Protein AF-A0A5M6CIP9-F1 (afdb_monomer)

pLDDT: mean 77.74, std 14.63, range [50.72, 97.38]

Radius of gyration: 34.13 Å; Cα contacts (8 Å, |Δi|>4): 39; chains: 1; bounding box: 60×41×96 Å

Secondary structure (DSSP, 8-state):
--HHHHHHHHHH-HHHHHHT-TTTT-GGG--TTHHHHHHHHHHHHHHHHH-TTTSS-------------------------------S-------------PPPPP-

Structure (mmCIF, N/CA/C/O backbone):
data_AF-A0A5M6CIP9-F1
#
_entry.id   AF-A0A5M6CIP9-F1
#
loop_
_atom_site.group_PDB
_atom_site.id
_atom_site.type_symbol
_atom_site.label_atom_id
_atom_site.label_alt_id
_atom_site.label_comp_id
_atom_site.label_asym_id
_atom_site.label_entity_id
_atom_site.label_seq_id
_atom_site.pdbx_PDB_ins_code
_atom_site.Cartn_x
_atom_site.Cartn_y
_atom_site.Cartn_z
_atom_site.occupancy
_atom_site.B_iso_or_equiv
_atom_site.auth_seq_id
_atom_site.auth_comp_id
_atom_site.auth_asym_id
_atom_site.auth_atom_id
_atom_site.pdbx_PDB_model_num
ATOM 1 N N . MET A 1 1 ? -5.343 -1.550 13.935 1.00 63.16 1 MET A N 1
ATOM 2 C CA . MET A 1 1 ? -4.174 -0.928 13.274 1.00 63.16 1 MET A CA 1
ATOM 3 C C . MET A 1 1 ? -4.511 0.526 13.021 1.00 63.16 1 MET A C 1
ATOM 5 O O . MET A 1 1 ? -5.492 0.776 12.344 1.00 63.16 1 MET A O 1
ATOM 9 N N . SER A 1 2 ? -3.728 1.491 13.507 1.00 84.75 2 SER A N 1
ATOM 10 C CA . SER A 1 2 ? -4.073 2.905 13.297 1.00 84.75 2 SER A CA 1
ATOM 11 C C . SER A 1 2 ? -4.296 3.234 11.809 1.00 84.75 2 SER A C 1
ATOM 13 O O . SER A 1 2 ? -3.632 2.679 10.926 1.00 84.75 2 SER A O 1
ATOM 15 N N . ARG A 1 3 ? -5.222 4.162 11.521 1.00 90.12 3 ARG A N 1
ATOM 16 C CA . ARG A 1 3 ? -5.533 4.632 10.154 1.00 90.12 3 ARG A CA 1
ATOM 17 C C . ARG A 1 3 ? -4.272 4.984 9.345 1.00 90.12 3 ARG A C 1
ATOM 19 O O . ARG A 1 3 ? -4.209 4.689 8.154 1.00 90.12 3 ARG A O 1
ATOM 26 N N . GLY A 1 4 ? -3.252 5.549 9.999 1.00 92.50 4 GLY A N 1
ATOM 27 C CA . GLY A 1 4 ? -1.967 5.891 9.381 1.00 92.50 4 GLY A CA 1
ATOM 28 C C . GLY A 1 4 ? -1.201 4.682 8.832 1.00 92.50 4 GLY A C 1
ATOM 29 O O . GLY A 1 4 ? -0.704 4.741 7.712 1.00 92.50 4 GLY A O 1
ATOM 30 N N . ILE A 1 5 ? -1.172 3.558 9.556 1.00 94.25 5 ILE A N 1
ATOM 31 C CA . ILE A 1 5 ? -0.515 2.320 9.093 1.00 94.25 5 ILE A CA 1
ATOM 32 C C . ILE A 1 5 ? -1.232 1.760 7.857 1.00 94.25 5 ILE A C 1
ATOM 34 O O . ILE A 1 5 ? -0.589 1.308 6.906 1.00 94.25 5 ILE A O 1
ATOM 38 N N . ILE A 1 6 ? -2.567 1.828 7.837 1.00 95.31 6 ILE A N 1
ATOM 39 C CA . ILE A 1 6 ? -3.372 1.383 6.692 1.00 95.31 6 ILE A CA 1
ATOM 40 C C . ILE A 1 6 ? -3.024 2.219 5.452 1.00 95.31 6 ILE A C 1
ATOM 42 O O . ILE A 1 6 ? -2.743 1.646 4.397 1.00 95.31 6 ILE A O 1
ATOM 46 N N . LEU A 1 7 ? -2.969 3.548 5.586 1.00 96.0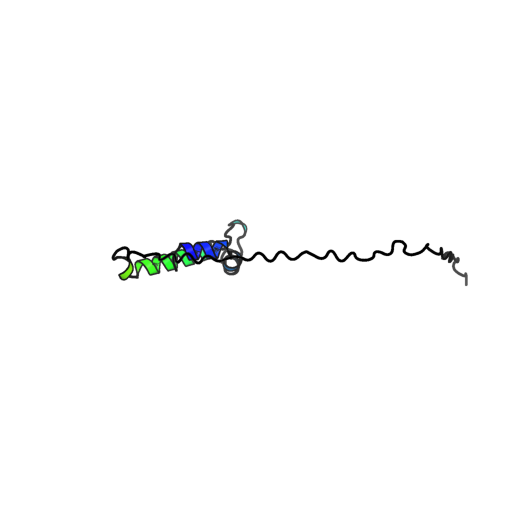0 7 LEU A N 1
ATOM 47 C CA . LEU A 1 7 ? -2.582 4.454 4.500 1.00 96.00 7 LEU A CA 1
ATOM 48 C C . LEU A 1 7 ? -1.145 4.208 4.030 1.00 96.00 7 LEU A C 1
ATOM 50 O O . LEU A 1 7 ? -0.922 4.060 2.830 1.00 96.00 7 LEU A O 1
ATOM 54 N N . LEU A 1 8 ? -0.189 4.092 4.955 1.00 96.56 8 LEU A N 1
ATOM 55 C CA . LEU A 1 8 ? 1.208 3.813 4.622 1.00 96.56 8 LEU A CA 1
ATOM 56 C C . LEU A 1 8 ? 1.335 2.527 3.798 1.00 96.56 8 LEU A C 1
ATOM 58 O O . LEU A 1 8 ? 1.958 2.540 2.742 1.00 96.56 8 LEU A O 1
ATOM 62 N N . SER A 1 9 ? 0.680 1.442 4.222 1.00 95.75 9 SER A N 1
ATOM 63 C CA . SER A 1 9 ? 0.712 0.164 3.496 1.00 95.75 9 SER A CA 1
ATOM 64 C C . SER A 1 9 ? 0.107 0.239 2.088 1.00 95.75 9 SER A C 1
ATOM 66 O O . SER A 1 9 ? 0.518 -0.502 1.197 1.00 95.75 9 SER A O 1
ATOM 68 N N . TYR A 1 10 ? -0.876 1.119 1.876 1.00 97.00 10 TYR A N 1
ATOM 69 C CA . TYR A 1 10 ? -1.472 1.347 0.561 1.00 97.00 10 TYR A CA 1
ATOM 70 C C . TYR A 1 10 ? -0.503 2.070 -0.376 1.00 97.00 10 TYR A C 1
ATOM 72 O O . TYR A 1 10 ? -0.374 1.673 -1.533 1.00 97.00 10 TYR A O 1
ATOM 80 N N . TYR A 1 11 ? 0.213 3.079 0.123 1.00 96.44 11 TYR A N 1
ATOM 81 C CA . TYR A 1 11 ? 1.182 3.820 -0.684 1.00 96.44 11 TYR A CA 1
ATOM 82 C C . TYR A 1 11 ? 2.470 3.035 -0.950 1.00 96.44 11 TYR A C 1
ATOM 84 O O . TYR A 1 11 ? 3.011 3.131 -2.048 1.00 96.44 11 TYR A O 1
ATOM 92 N N . THR A 1 12 ? 2.942 2.223 -0.000 1.00 97.38 12 THR A N 1
ATOM 93 C CA . THR A 1 1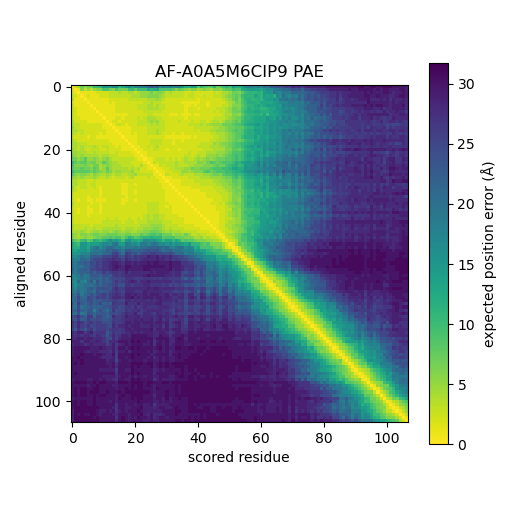2 ? 4.156 1.410 -0.191 1.00 97.38 12 THR A CA 1
ATOM 94 C C . THR A 1 12 ? 3.905 0.145 -1.009 1.00 97.38 12 THR A C 1
ATOM 96 O O . THR A 1 12 ? 4.814 -0.337 -1.679 1.00 97.38 12 THR A O 1
ATOM 99 N N . ASN A 1 13 ? 2.682 -0.398 -0.991 1.00 95.62 13 ASN A N 1
ATOM 100 C CA . ASN A 1 13 ? 2.335 -1.619 -1.718 1.00 95.62 13 ASN A CA 1
ATOM 101 C C . ASN A 1 13 ? 0.953 -1.535 -2.383 1.00 95.62 13 ASN A C 1
ATOM 103 O O . ASN A 1 13 ? 0.039 -2.308 -2.083 1.00 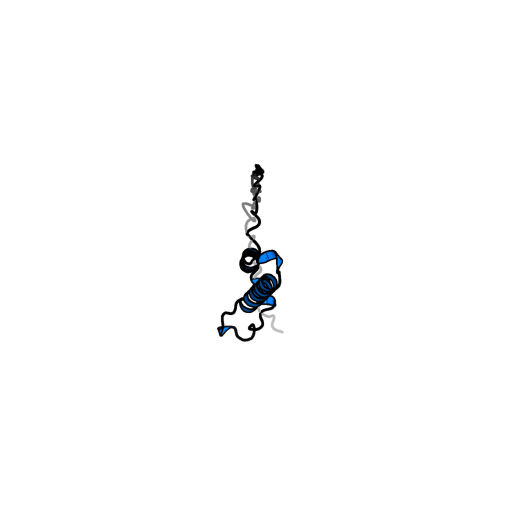95.62 13 ASN A O 1
ATOM 107 N N . LYS A 1 14 ? 0.805 -0.614 -3.339 1.00 94.69 14 LYS A N 1
ATOM 108 C CA . LYS A 1 14 ? -0.443 -0.419 -4.095 1.00 94.69 14 LYS A CA 1
ATOM 109 C C . LYS A 1 14 ? -0.886 -1.678 -4.854 1.00 94.69 14 LYS A C 1
ATOM 111 O O . LYS A 1 14 ? -2.074 -2.003 -4.879 1.00 94.69 14 LYS A O 1
ATOM 116 N N . GLN A 1 15 ? 0.063 -2.446 -5.399 1.00 94.81 15 GLN A N 1
ATOM 117 C CA . GLN A 1 15 ? -0.233 -3.674 -6.146 1.00 94.81 15 GLN A CA 1
ATOM 118 C C . GLN A 1 15 ? -1.010 -4.695 -5.309 1.00 94.81 15 GLN A C 1
ATOM 120 O O . GLN A 1 15 ? -1.922 -5.340 -5.823 1.00 94.81 15 GLN A O 1
ATOM 125 N N . ALA A 1 16 ? -0.702 -4.835 -4.015 1.00 95.06 16 ALA A N 1
ATOM 126 C CA . ALA A 1 16 ? -1.450 -5.735 -3.139 1.00 95.06 16 ALA A CA 1
ATOM 127 C C . ALA A 1 16 ? -2.938 -5.353 -3.043 1.00 95.06 16 ALA A C 1
ATOM 129 O O . ALA A 1 16 ? -3.796 -6.231 -2.966 1.00 95.06 16 ALA A O 1
ATOM 130 N N . TYR A 1 17 ? -3.263 -4.060 -3.098 1.00 96.44 17 TYR A N 1
ATOM 131 C CA . TYR A 1 17 ? -4.642 -3.570 -3.070 1.00 96.44 17 TYR A CA 1
ATOM 132 C C . TYR A 1 17 ? -5.342 -3.735 -4.423 1.00 96.44 17 TYR A C 1
ATOM 134 O O . TYR A 1 17 ? -6.522 -4.094 -4.473 1.00 96.44 17 TYR A O 1
ATOM 142 N N . GLU A 1 18 ? -4.622 -3.533 -5.524 1.00 95.25 18 GLU A N 1
ATOM 143 C CA . GLU A 1 18 ? -5.135 -3.748 -6.880 1.00 95.25 18 GLU A CA 1
ATOM 144 C C . GLU A 1 18 ? -5.411 -5.232 -7.160 1.00 95.25 18 GLU A C 1
ATOM 146 O O . GLU A 1 18 ? -6.448 -5.564 -7.741 1.00 95.25 18 GLU A O 1
ATOM 151 N N . ARG A 1 19 ? -4.568 -6.146 -6.652 1.00 94.38 19 ARG A N 1
ATOM 152 C CA . ARG A 1 19 ? -4.745 -7.608 -6.767 1.00 94.38 19 ARG A CA 1
ATOM 153 C C . ARG A 1 19 ? -6.080 -8.110 -6.222 1.00 94.38 19 ARG A C 1
ATOM 155 O O . ARG A 1 19 ? -6.593 -9.087 -6.754 1.00 94.38 19 ARG A O 1
ATOM 162 N N . TYR A 1 20 ? -6.679 -7.438 -5.245 1.00 93.81 20 TYR A N 1
ATOM 163 C CA . TYR A 1 20 ? -7.993 -7.803 -4.701 1.00 93.81 20 TYR A CA 1
ATOM 164 C C . TYR A 1 20 ? -9.086 -6.780 -5.040 1.00 93.81 20 TYR A C 1
ATOM 166 O O . TYR A 1 20 ? -10.174 -6.822 -4.470 1.00 93.81 20 TYR A O 1
ATOM 174 N N . CYS A 1 21 ? -8.836 -5.840 -5.955 1.00 95.25 21 CYS A N 1
ATOM 175 C CA . CYS A 1 21 ? -9.837 -4.855 -6.354 1.00 95.25 21 CYS A CA 1
ATOM 176 C C . CYS A 1 21 ? -11.062 -5.540 -6.990 1.00 95.25 21 CYS A C 1
ATOM 178 O O . CYS A 1 21 ? -10.922 -6.374 -7.881 1.00 95.25 21 CYS A O 1
ATOM 180 N N . VAL A 1 22 ? -12.272 -5.178 -6.548 1.00 93.75 22 VAL A N 1
ATOM 181 C CA . VAL A 1 22 ? -13.523 -5.724 -7.116 1.00 93.75 22 VAL A CA 1
ATOM 182 C C . VAL A 1 22 ? -13.921 -5.039 -8.426 1.00 93.75 22 VAL A C 1
ATOM 184 O O . VAL A 1 22 ? -14.638 -5.610 -9.236 1.00 93.75 22 VAL A O 1
ATOM 187 N N . ASN A 1 23 ? -13.407 -3.831 -8.668 1.00 94.38 23 ASN A N 1
ATOM 188 C CA . ASN A 1 23 ? -13.706 -3.025 -9.852 1.00 94.38 23 ASN A CA 1
ATOM 189 C C . ASN A 1 23 ? -12.707 -3.250 -10.999 1.00 94.38 23 ASN A C 1
ATOM 191 O O . ASN A 1 23 ? -12.626 -2.420 -11.898 1.00 94.38 23 ASN A O 1
ATOM 195 N N . LYS A 1 24 ? -11.944 -4.355 -10.992 1.00 89.94 24 LYS A N 1
ATOM 196 C CA . LYS A 1 24 ? -10.967 -4.671 -12.054 1.00 89.94 24 LYS A CA 1
ATOM 197 C C . LYS A 1 24 ? -11.586 -4.696 -13.451 1.00 89.94 24 LYS A C 1
ATOM 199 O O . LYS A 1 24 ? -10.954 -4.265 -14.402 1.00 89.94 24 LYS A O 1
ATOM 204 N N . ALA A 1 25 ? -12.832 -5.160 -13.556 1.00 91.38 25 ALA A N 1
ATOM 205 C CA . ALA A 1 25 ? -13.576 -5.215 -14.813 1.00 91.38 25 ALA A CA 1
ATOM 206 C C . ALA A 1 25 ? -14.066 -3.836 -15.305 1.00 91.38 25 ALA A C 1
ATOM 208 O O . ALA A 1 25 ? -14.683 -3.752 -16.361 1.00 91.38 25 ALA A O 1
ATOM 209 N N . ARG A 1 26 ? -13.840 -2.758 -14.537 1.00 91.94 26 ARG A N 1
ATOM 210 C CA . ARG A 1 26 ? -14.269 -1.386 -14.854 1.00 91.94 26 ARG A CA 1
ATOM 211 C C . ARG A 1 26 ? -13.087 -0.406 -14.776 1.00 91.94 26 ARG A C 1
ATOM 213 O O . ARG A 1 26 ? -13.052 0.431 -13.866 1.00 91.94 26 ARG A O 1
ATOM 220 N N . PRO A 1 27 ? -12.110 -0.499 -15.698 1.00 86.62 27 PRO A N 1
ATOM 221 C CA . PRO A 1 27 ? -10.912 0.345 -15.688 1.00 86.62 27 PRO A CA 1
ATOM 222 C C . PRO A 1 27 ? -11.223 1.848 -15.759 1.00 86.62 27 PRO A C 1
ATOM 224 O O . PRO A 1 27 ? -10.503 2.642 -15.158 1.00 86.62 27 PRO A O 1
ATOM 227 N N . GLN A 1 28 ? -12.342 2.238 -16.380 1.00 92.81 28 GLN A N 1
ATOM 228 C CA . GLN A 1 28 ? -12.801 3.629 -16.477 1.00 92.81 28 GLN A CA 1
ATOM 229 C C . GLN A 1 28 ? -13.079 4.296 -15.119 1.00 92.81 28 GLN A C 1
ATOM 231 O O . GLN A 1 28 ? -13.167 5.515 -15.039 1.00 92.81 28 GLN A O 1
ATOM 236 N N . MET A 1 29 ? -13.228 3.518 -14.038 1.00 92.12 29 MET A N 1
ATOM 237 C CA . MET A 1 29 ? -13.452 4.073 -12.699 1.00 92.12 29 MET A CA 1
ATOM 238 C C . MET A 1 29 ? -12.161 4.454 -11.968 1.00 92.12 29 MET A C 1
ATOM 240 O O . MET A 1 29 ? -12.248 4.974 -10.855 1.00 92.12 29 MET A O 1
ATOM 244 N N . HIS A 1 30 ? -10.980 4.148 -12.524 1.00 92.25 30 HIS A N 1
ATOM 245 C CA . HIS A 1 30 ? -9.676 4.462 -11.913 1.00 92.25 30 HIS A CA 1
ATOM 246 C C . HIS A 1 30 ? -9.616 4.098 -10.413 1.00 92.25 30 HIS A C 1
ATOM 248 O O . HIS A 1 30 ? -9.207 4.878 -9.539 1.00 92.25 30 HIS A O 1
ATOM 254 N N . CYS A 1 31 ? -10.140 2.902 -10.104 1.00 94.75 31 CYS A N 1
ATOM 255 C CA . CYS A 1 31 ? -10.358 2.467 -8.731 1.00 94.75 31 CYS A CA 1
ATOM 256 C C . CYS A 1 31 ? -9.042 2.202 -8.008 1.00 94.75 31 CYS A C 1
ATOM 258 O O . CYS A 1 31 ? -8.977 2.477 -6.816 1.00 94.75 31 CYS A O 1
ATOM 260 N N . ASP A 1 32 ? -8.009 1.694 -8.689 1.00 94.75 32 ASP A N 1
ATOM 261 C CA . ASP A 1 32 ? -6.640 1.653 -8.156 1.00 94.75 32 ASP A CA 1
ATOM 262 C C . ASP A 1 32 ? -6.495 0.933 -6.798 1.00 94.75 32 ASP A C 1
ATOM 264 O O . ASP A 1 32 ? -5.670 1.283 -5.960 1.00 94.75 32 ASP A O 1
ATOM 268 N N . GLY A 1 33 ? -7.368 -0.038 -6.515 1.00 95.50 33 GLY A N 1
ATOM 269 C CA . GLY A 1 33 ? -7.414 -0.705 -5.207 1.00 95.50 33 GLY A CA 1
ATOM 270 C C . GLY A 1 33 ? -8.024 0.129 -4.065 1.00 95.50 33 GLY A C 1
ATOM 271 O O . GLY A 1 33 ? -8.164 -0.387 -2.953 1.00 95.50 33 GLY A O 1
ATOM 272 N N . LYS A 1 34 ? -8.490 1.363 -4.315 1.00 95.88 34 LYS A N 1
ATOM 273 C CA . LYS A 1 34 ? -9.137 2.254 -3.324 1.00 95.88 34 LYS A CA 1
ATOM 274 C C . LYS A 1 34 ? -10.362 1.623 -2.658 1.00 95.88 34 LYS A C 1
ATOM 276 O O . LYS A 1 34 ? -10.639 1.894 -1.494 1.00 95.88 34 LYS A O 1
ATOM 281 N N . CYS A 1 35 ? -11.079 0.733 -3.351 1.00 96.06 35 CYS A N 1
ATOM 282 C CA . CYS A 1 35 ? -12.190 -0.010 -2.746 1.00 96.06 35 CYS A CA 1
ATOM 283 C C . CYS A 1 35 ? -11.732 -0.902 -1.578 1.00 96.06 35 CYS A C 1
ATOM 285 O O . CYS A 1 35 ? -12.431 -1.002 -0.573 1.00 96.06 35 CYS A O 1
ATOM 287 N N . GLN A 1 36 ? -10.551 -1.516 -1.681 1.00 96.50 36 GLN A N 1
ATOM 288 C CA . GLN A 1 36 ? -9.979 -2.341 -0.619 1.00 96.50 36 GLN A CA 1
ATOM 289 C C . GLN A 1 36 ? -9.424 -1.481 0.518 1.00 96.50 36 GLN A C 1
ATOM 291 O O . GLN A 1 36 ? -9.620 -1.818 1.684 1.00 96.50 36 GLN A O 1
ATOM 296 N N . LEU A 1 37 ? -8.813 -0.335 0.195 1.00 96.44 37 LEU A N 1
ATOM 297 C CA . LEU A 1 37 ? -8.417 0.660 1.196 1.00 96.44 37 LEU A CA 1
ATOM 298 C C . LEU A 1 37 ? -9.624 1.110 2.035 1.00 96.44 37 LEU A C 1
ATOM 300 O O . LEU A 1 37 ? -9.586 1.035 3.262 1.00 96.44 37 LEU A O 1
ATOM 304 N N . GLY A 1 38 ? -10.721 1.492 1.377 1.00 95.56 38 GLY A N 1
ATOM 305 C CA . GLY A 1 38 ? -11.948 1.918 2.050 1.00 95.56 38 GLY A CA 1
ATOM 306 C C . GLY A 1 38 ? -12.549 0.835 2.951 1.00 95.56 38 GLY A C 1
ATOM 307 O O . GLY A 1 38 ? -12.982 1.140 4.059 1.00 95.56 38 GLY A O 1
ATOM 308 N N . LYS A 1 39 ? -12.526 -0.437 2.528 1.00 95.50 39 LYS A N 1
ATOM 309 C CA . LYS A 1 39 ? -12.975 -1.564 3.368 1.00 95.50 39 LYS A CA 1
ATOM 310 C C . LYS A 1 39 ? -12.148 -1.696 4.649 1.00 95.50 39 LYS A C 1
ATOM 312 O O . LYS A 1 39 ? -12.726 -1.841 5.721 1.00 95.50 39 LYS A O 1
ATOM 317 N N . LYS A 1 40 ? -10.816 -1.618 4.552 1.00 94.75 40 LYS A N 1
ATOM 318 C CA . LYS A 1 40 ? -9.929 -1.710 5.724 1.00 94.75 40 LYS A CA 1
ATOM 319 C C . LYS A 1 40 ? -10.126 -0.538 6.687 1.00 94.75 40 LYS A C 1
ATOM 321 O O . LYS A 1 40 ? -10.179 -0.761 7.890 1.00 94.75 40 LYS A O 1
ATOM 326 N N . LEU A 1 41 ? -10.277 0.681 6.162 1.00 95.31 41 LEU A N 1
ATOM 327 C CA . LEU A 1 41 ? -10.530 1.874 6.978 1.00 95.31 41 LEU A CA 1
ATOM 328 C C . LEU A 1 41 ? -11.863 1.779 7.730 1.00 95.31 41 LEU A C 1
ATOM 330 O O . LEU A 1 41 ? -11.891 2.014 8.932 1.00 95.31 41 LEU A O 1
ATOM 334 N N . LYS A 1 42 ? -12.940 1.353 7.058 1.00 94.50 42 LYS A N 1
ATOM 335 C CA . LYS A 1 42 ? -14.248 1.142 7.702 1.00 94.50 42 LYS A CA 1
ATOM 336 C C . LYS A 1 42 ? -14.199 0.065 8.782 1.00 94.50 42 LYS A C 1
ATOM 338 O O . LYS A 1 42 ? -14.752 0.256 9.857 1.00 94.50 42 LYS A O 1
ATOM 343 N N . ALA A 1 43 ? -13.515 -1.048 8.516 1.00 92.50 43 ALA A N 1
ATOM 344 C CA . ALA A 1 43 ? -13.354 -2.112 9.502 1.00 92.50 43 ALA A CA 1
ATOM 345 C C . ALA A 1 43 ? -12.582 -1.635 10.745 1.00 92.50 43 ALA A C 1
ATOM 347 O O . ALA A 1 43 ? -12.900 -2.057 11.853 1.00 92.50 43 ALA A O 1
ATOM 348 N N . GLU A 1 44 ? -11.585 -0.760 10.581 1.00 90.75 44 GLU A N 1
ATOM 349 C CA . GLU A 1 44 ? -10.883 -0.151 11.716 1.00 90.75 44 GLU A CA 1
ATOM 350 C C . GLU A 1 44 ? -11.783 0.833 12.478 1.00 90.75 44 GLU A C 1
ATOM 352 O O . GLU A 1 44 ? -11.831 0.781 13.701 1.00 90.75 44 GLU A O 1
ATOM 357 N N . GLU A 1 45 ? -12.568 1.660 11.782 1.00 88.12 45 GLU A N 1
ATOM 358 C CA . GLU A 1 45 ? -13.535 2.566 12.422 1.00 88.12 45 GLU A CA 1
ATOM 359 C C . GLU A 1 45 ? -14.607 1.821 13.224 1.00 88.12 45 GLU A C 1
ATOM 361 O O . GLU A 1 45 ? -14.999 2.258 14.304 1.00 88.12 45 GLU A O 1
ATOM 366 N N . GLU A 1 46 ? -15.104 0.694 12.713 1.00 88.75 46 GLU A N 1
ATOM 367 C CA . GLU A 1 46 ? -16.067 -0.137 13.436 1.00 88.75 46 GLU A CA 1
ATOM 368 C C . GLU A 1 46 ? -15.453 -0.808 14.664 1.00 88.75 46 GLU A C 1
ATOM 370 O O . GLU A 1 46 ? -16.142 -0.961 15.673 1.00 88.75 46 GLU A O 1
ATOM 375 N N . LYS A 1 47 ? -14.175 -1.196 14.598 1.00 84.50 47 LYS A N 1
ATOM 376 C CA . LYS A 1 47 ? -13.441 -1.698 15.765 1.00 84.50 47 LYS A CA 1
A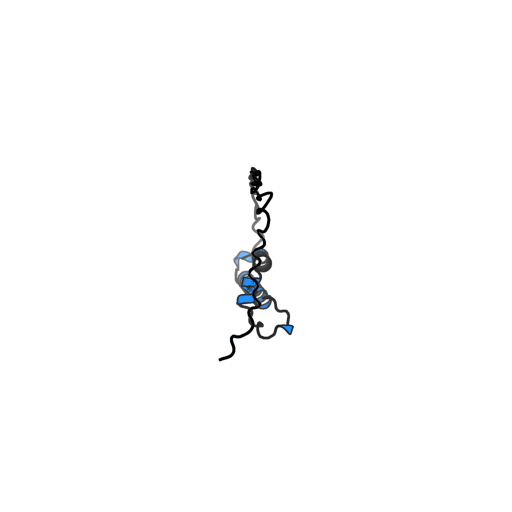TOM 377 C C . LYS A 1 47 ? -13.275 -0.605 16.811 1.00 84.50 47 LYS A C 1
ATOM 379 O O . LYS A 1 47 ? -13.571 -0.858 17.971 1.00 84.50 47 LYS A O 1
ATOM 384 N N . ASP A 1 48 ? -12.897 0.602 16.395 1.00 77.31 48 ASP A N 1
ATOM 385 C CA . ASP A 1 48 ? -12.753 1.749 17.295 1.00 77.31 48 ASP A CA 1
ATOM 386 C C . ASP A 1 48 ? -14.075 2.106 17.990 1.00 77.31 48 ASP A C 1
ATOM 388 O O . ASP A 1 48 ? -14.078 2.413 19.177 1.00 77.31 48 ASP A O 1
ATOM 392 N N . LYS A 1 49 ? -15.214 2.011 17.291 1.00 78.31 49 LYS A N 1
ATOM 393 C CA . LYS A 1 49 ? -16.544 2.258 17.882 1.00 78.31 49 LYS A CA 1
ATOM 394 C C . LYS A 1 49 ? -16.998 1.179 18.868 1.00 78.31 49 LYS A C 1
ATOM 396 O O . LYS A 1 49 ? -17.820 1.465 19.732 1.00 78.31 49 LYS A O 1
ATOM 401 N N . LYS A 1 50 ? -16.536 -0.062 18.696 1.00 75.50 50 LYS A N 1
ATOM 402 C CA . LYS A 1 50 ? -16.917 -1.215 19.531 1.00 75.50 50 LYS A CA 1
ATOM 403 C C . LYS A 1 50 ? -15.979 -1.431 20.715 1.00 75.50 50 LYS A C 1
ATOM 405 O O . LYS A 1 50 ? -16.227 -2.343 21.496 1.00 75.50 50 LYS A O 1
ATOM 410 N N . ASP A 1 51 ? -14.920 -0.636 20.831 1.00 69.12 51 ASP A 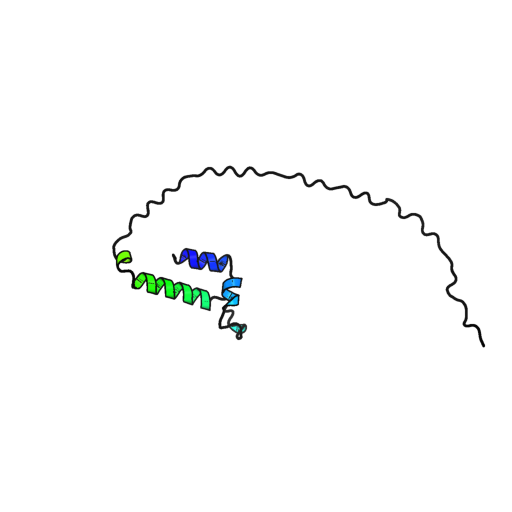N 1
ATOM 411 C CA . ASP A 1 51 ? -13.933 -0.744 21.896 1.00 69.12 51 ASP A CA 1
ATOM 412 C C . ASP A 1 51 ? -14.246 0.267 23.018 1.00 69.12 51 ASP A C 1
ATOM 414 O O . ASP A 1 51 ? -13.888 1.444 22.905 1.00 69.12 51 ASP A O 1
ATOM 418 N N . PRO A 1 52 ? -14.928 -0.148 24.105 1.00 59.81 52 PRO A N 1
ATOM 419 C CA . PRO A 1 52 ? -15.276 0.746 25.209 1.00 59.81 52 PRO A CA 1
ATOM 420 C C . PRO A 1 52 ? -14.047 1.304 25.948 1.00 59.81 52 PRO A C 1
ATOM 422 O O . PRO A 1 52 ? -14.181 2.295 26.665 1.00 5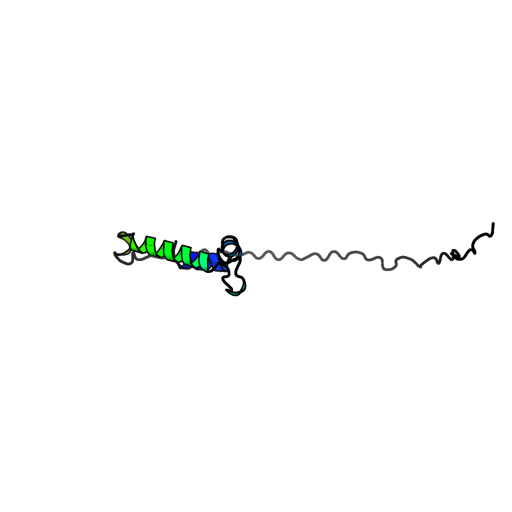9.81 52 PRO A O 1
ATOM 425 N N . LEU A 1 53 ? -12.846 0.732 25.757 1.00 61.06 53 LEU A N 1
ATOM 426 C CA . LEU A 1 53 ? -11.610 1.261 26.344 1.00 61.06 53 LEU A CA 1
ATOM 427 C C . LEU A 1 53 ? -11.052 2.479 25.591 1.00 61.06 53 LEU A C 1
ATOM 429 O O . LEU A 1 53 ? -10.283 3.243 26.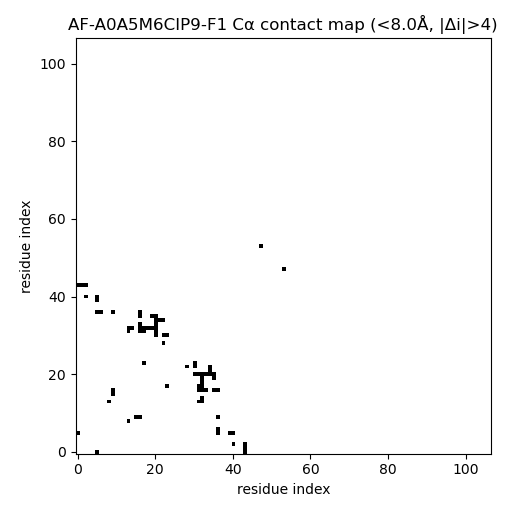168 1.00 61.06 53 LEU A O 1
ATOM 433 N N . LYS A 1 54 ? -11.431 2.702 24.324 1.00 55.38 54 LYS A N 1
ATOM 434 C CA . LYS A 1 54 ? -10.953 3.859 23.540 1.00 55.38 54 LYS A CA 1
ATOM 435 C C . LYS A 1 54 ? -11.791 5.125 23.718 1.00 55.38 54 LYS A C 1
ATOM 437 O O . LYS A 1 54 ? -11.336 6.201 23.341 1.00 55.38 54 LYS A O 1
ATOM 442 N N . SER A 1 55 ? -12.990 5.024 24.299 1.00 52.34 55 SER A N 1
ATOM 443 C CA . SER A 1 55 ? -13.817 6.191 24.648 1.00 52.34 55 SER A CA 1
ATOM 444 C C . SER A 1 55 ? -13.378 6.901 25.933 1.00 52.34 55 SER A C 1
ATOM 446 O O . SER A 1 55 ? -13.845 8.005 26.203 1.00 52.34 55 SER A O 1
ATOM 448 N N . SER A 1 56 ? -12.487 6.300 26.723 1.00 50.72 56 SER A N 1
ATOM 449 C CA . SER A 1 56 ? -11.971 6.885 27.960 1.00 50.72 56 SER A CA 1
ATOM 450 C C . SER A 1 56 ? -10.532 7.342 27.776 1.00 50.72 56 SER A C 1
ATOM 452 O O . SER A 1 56 ? -9.633 6.511 27.783 1.00 50.72 56 SER A O 1
ATOM 454 N N . SER A 1 57 ? -10.360 8.662 27.677 1.00 51.56 57 SER A N 1
ATOM 455 C CA . SER A 1 57 ? -9.105 9.411 27.780 1.00 51.56 57 SER A CA 1
ATOM 456 C C . SER A 1 57 ? -7.971 8.990 26.848 1.00 51.56 57 SER A C 1
ATOM 458 O O . SER A 1 57 ? -7.577 7.837 26.734 1.00 51.56 57 SER A O 1
ATOM 460 N N . PHE A 1 58 ? -7.348 9.994 26.242 1.00 56.69 58 PHE A N 1
ATOM 461 C CA . PHE A 1 58 ? -5.956 9.899 25.830 1.00 56.69 58 PHE A CA 1
ATOM 462 C C . PHE A 1 58 ? -5.137 9.312 26.993 1.00 56.69 58 PHE A C 1
ATOM 464 O O . PHE A 1 58 ? -4.788 10.018 27.934 1.00 56.69 58 PHE A O 1
ATOM 471 N N . SER A 1 59 ? -4.846 8.011 26.945 1.00 56.06 59 SER A N 1
ATOM 472 C CA . SER A 1 59 ? -3.657 7.473 27.585 1.00 56.06 59 SER A CA 1
ATOM 473 C C . SER A 1 59 ? -2.516 8.290 26.998 1.00 56.06 59 SER A C 1
ATOM 475 O O . SER A 1 59 ? -2.351 8.323 25.777 1.00 56.06 59 SER A O 1
ATOM 477 N N . GLU A 1 60 ? -1.819 9.044 27.843 1.00 57.06 60 GLU A N 1
ATOM 478 C CA . GLU A 1 60 ? -0.617 9.768 27.458 1.00 57.06 60 GLU A CA 1
ATOM 479 C C . GLU A 1 60 ? 0.355 8.742 26.876 1.00 57.06 60 GLU A C 1
ATOM 481 O O . GLU A 1 60 ? 1.013 7.990 27.595 1.00 57.06 60 GLU A O 1
ATOM 486 N N . ILE A 1 61 ? 0.389 8.645 25.547 1.00 62.03 61 ILE A N 1
ATOM 487 C CA . ILE A 1 61 ? 1.388 7.856 24.843 1.00 62.03 61 ILE A CA 1
ATOM 488 C C . ILE A 1 61 ? 2.693 8.612 25.061 1.00 62.03 61 ILE A C 1
ATOM 490 O O . ILE A 1 61 ? 3.033 9.526 24.310 1.00 62.03 61 ILE A O 1
ATOM 494 N N . VAL A 1 62 ? 3.411 8.258 26.124 1.00 65.19 62 VAL A N 1
ATOM 495 C CA . VAL A 1 62 ? 4.781 8.711 26.336 1.00 65.19 62 VAL A CA 1
ATOM 496 C C . VAL A 1 62 ? 5.624 8.029 25.267 1.00 65.19 62 VAL A C 1
ATOM 498 O O . VAL A 1 62 ? 6.033 6.874 25.391 1.00 65.19 62 VAL A O 1
ATOM 501 N N . MET A 1 63 ? 5.835 8.737 24.162 1.00 60.00 63 MET A N 1
ATOM 502 C CA . MET A 1 63 ? 6.726 8.300 23.101 1.00 60.00 63 MET A CA 1
ATOM 503 C C . MET A 1 63 ? 8.165 8.489 23.585 1.00 60.00 63 MET A C 1
ATOM 505 O O . MET A 1 63 ? 8.750 9.561 23.443 1.00 60.00 63 MET A O 1
ATOM 509 N N . ILE A 1 64 ? 8.738 7.450 24.196 1.00 65.69 64 ILE A N 1
ATOM 510 C CA . ILE A 1 64 ? 10.159 7.435 24.553 1.00 65.69 64 ILE A CA 1
ATOM 511 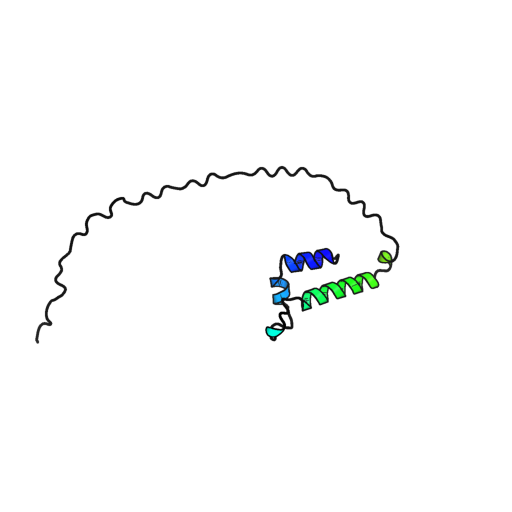C C . ILE A 1 64 ? 10.952 7.198 23.263 1.00 65.69 64 ILE A C 1
ATOM 513 O O . ILE A 1 64 ? 11.237 6.062 22.884 1.00 65.69 64 ILE A O 1
ATOM 517 N N . CYS A 1 65 ? 11.289 8.278 22.559 1.00 59.91 65 CYS A N 1
ATOM 518 C CA . CYS A 1 65 ? 12.255 8.237 21.467 1.00 59.91 65 CYS A CA 1
ATOM 519 C C . CYS A 1 65 ? 13.648 7.996 22.056 1.00 59.91 65 CYS A C 1
ATOM 521 O O . CYS A 1 65 ? 14.347 8.937 22.427 1.00 59.91 65 CYS A O 1
ATOM 523 N N . GLN A 1 66 ? 14.063 6.733 22.152 1.00 69.81 66 GLN A N 1
ATOM 524 C CA . GLN A 1 66 ? 15.475 6.420 22.346 1.00 69.81 66 GLN A CA 1
ATOM 525 C C . GLN A 1 66 ? 16.186 6.803 21.049 1.00 69.81 66 GLN A C 1
ATOM 527 O O . GLN A 1 66 ? 15.996 6.159 20.015 1.00 69.81 66 GLN A O 1
ATOM 532 N N . ALA A 1 67 ? 16.929 7.910 21.083 1.00 66.00 67 ALA A N 1
ATOM 533 C CA . ALA A 1 67 ? 17.782 8.331 19.985 1.00 66.00 67 ALA A CA 1
ATOM 534 C C . ALA A 1 67 ? 18.889 7.285 19.810 1.00 66.00 67 ALA A C 1
ATOM 536 O O . ALA A 1 67 ? 19.976 7.390 20.371 1.00 66.00 67 ALA A O 1
ATOM 537 N N . ASN A 1 68 ? 18.587 6.233 19.056 1.00 66.69 68 ASN A N 1
ATOM 538 C CA . ASN A 1 68 ? 19.599 5.312 18.589 1.00 66.69 68 ASN A CA 1
ATOM 539 C C . ASN A 1 68 ? 20.386 6.064 17.521 1.00 66.69 68 ASN A C 1
ATOM 541 O O . ASN A 1 68 ? 19.904 6.259 16.405 1.00 66.69 68 ASN A O 1
ATOM 545 N N . ASN A 1 69 ? 21.587 6.516 17.879 1.00 70.31 69 ASN A N 1
ATOM 546 C CA . ASN A 1 69 ? 22.564 7.002 16.916 1.00 70.31 69 ASN A CA 1
ATOM 547 C C . ASN A 1 69 ? 22.972 5.816 16.034 1.00 70.31 69 ASN A C 1
ATOM 549 O O . ASN A 1 69 ? 23.914 5.088 16.343 1.00 70.31 69 ASN A O 1
ATOM 553 N N . PHE A 1 70 ? 22.215 5.568 14.967 1.00 66.06 70 PHE A N 1
ATOM 554 C CA . PHE A 1 70 ? 22.588 4.579 13.971 1.00 66.06 70 PHE A CA 1
ATOM 555 C C . PHE A 1 70 ? 23.661 5.206 13.084 1.00 66.06 70 PHE A C 1
ATOM 557 O O . PHE A 1 70 ? 23.368 6.005 12.195 1.00 66.06 70 PHE A O 1
ATOM 564 N N . ASN A 1 71 ? 24.921 4.879 13.366 1.00 68.12 71 ASN A N 1
ATOM 565 C CA . ASN A 1 71 ? 26.018 5.205 12.470 1.00 68.12 71 ASN A CA 1
ATOM 566 C C . ASN A 1 71 ? 25.883 4.312 11.233 1.00 68.12 71 ASN A C 1
ATOM 568 O O . ASN A 1 71 ? 26.265 3.144 11.252 1.00 68.12 71 ASN A O 1
ATOM 572 N N . ILE A 1 72 ? 25.289 4.858 10.170 1.00 70.94 72 ILE A N 1
ATOM 573 C CA . ILE A 1 72 ? 25.336 4.244 8.844 1.00 70.94 72 ILE A CA 1
ATOM 574 C C . ILE A 1 72 ? 26.764 4.428 8.347 1.00 70.94 72 ILE A C 1
ATOM 576 O O . ILE A 1 72 ? 27.109 5.473 7.794 1.00 70.94 72 ILE A O 1
ATOM 580 N N . GLU A 1 73 ? 27.610 3.429 8.568 1.00 73.94 73 GLU A N 1
ATOM 581 C CA . GLU A 1 73 ? 28.914 3.392 7.924 1.00 73.94 73 GLU A CA 1
ATOM 582 C C . GLU A 1 73 ? 28.690 3.097 6.438 1.00 73.94 73 GLU A C 1
ATOM 584 O O . GLU A 1 73 ? 28.429 1.968 6.020 1.00 73.94 73 GLU A O 1
ATOM 589 N N . SER A 1 74 ? 28.688 4.159 5.633 1.00 67.06 74 SER A N 1
ATOM 590 C CA . SER A 1 74 ? 28.576 4.053 4.184 1.00 67.06 74 SER A CA 1
ATOM 591 C C . SER A 1 74 ? 29.851 3.420 3.635 1.00 67.06 74 SER A C 1
ATOM 593 O O . SER A 1 74 ? 30.850 4.104 3.408 1.00 67.06 74 SER A O 1
ATOM 595 N N . SER A 1 75 ? 29.822 2.112 3.392 1.00 68.69 75 SER A N 1
ATOM 596 C CA . SER A 1 75 ? 30.885 1.424 2.667 1.00 68.69 75 SER A CA 1
ATOM 597 C C . SER A 1 75 ? 30.794 1.788 1.182 1.00 68.69 75 SER A C 1
ATOM 599 O O . SER A 1 75 ? 30.029 1.189 0.422 1.00 68.69 75 SER A O 1
ATOM 601 N N . PHE A 1 76 ? 31.560 2.793 0.758 1.00 71.06 76 PHE A N 1
ATOM 602 C CA . PHE A 1 76 ? 31.758 3.078 -0.660 1.00 71.06 76 PHE A CA 1
ATOM 603 C C . PHE A 1 76 ? 32.640 1.981 -1.257 1.00 71.06 76 PHE A C 1
ATOM 605 O O . PHE A 1 76 ? 33.832 1.902 -0.969 1.00 71.06 76 PHE A O 1
ATOM 612 N N . TYR A 1 77 ? 32.061 1.122 -2.093 1.00 71.88 77 TYR A N 1
ATOM 613 C CA . TYR A 1 77 ? 32.844 0.220 -2.927 1.00 71.88 77 TYR A CA 1
ATOM 614 C C . TYR A 1 77 ? 33.336 0.992 -4.151 1.00 71.88 77 TYR A C 1
ATOM 616 O O . TYR A 1 77 ? 32.552 1.555 -4.920 1.00 71.88 77 TYR A O 1
ATOM 624 N N . THR A 1 78 ? 34.649 1.014 -4.358 1.00 66.50 78 THR A N 1
ATOM 625 C CA . THR A 1 78 ? 35.207 1.455 -5.633 1.00 66.50 78 THR A CA 1
ATOM 626 C C . THR A 1 78 ? 34.806 0.421 -6.671 1.00 66.50 78 THR A C 1
ATOM 628 O O . THR A 1 78 ? 35.283 -0.713 -6.639 1.00 66.50 78 THR A O 1
ATOM 631 N N . LEU A 1 79 ? 33.905 0.793 -7.580 1.00 68.56 79 LEU A N 1
ATOM 632 C CA . LEU A 1 79 ? 33.585 -0.035 -8.733 1.00 68.56 79 LEU A CA 1
ATOM 633 C C . LEU A 1 79 ? 34.876 -0.170 -9.549 1.00 68.56 79 LEU A C 1
ATOM 635 O O . LEU A 1 79 ? 35.278 0.770 -10.241 1.00 68.56 79 LEU A O 1
ATOM 639 N N . LEU A 1 80 ? 35.564 -1.306 -9.425 1.00 67.94 80 LEU A N 1
ATOM 640 C CA . LEU A 1 80 ? 36.672 -1.634 -10.308 1.00 67.94 80 LEU A CA 1
ATOM 641 C C . LEU A 1 80 ? 36.066 -1.731 -11.705 1.00 67.94 80 LEU A C 1
ATOM 643 O O . LEU A 1 80 ? 35.413 -2.712 -12.051 1.00 67.94 80 LEU A O 1
ATOM 647 N N . LYS A 1 81 ? 36.228 -0.670 -12.501 1.00 68.62 81 LYS A N 1
ATOM 648 C CA . LYS A 1 81 ? 36.067 -0.770 -13.946 1.00 68.62 81 LYS A CA 1
ATOM 649 C C . LYS A 1 81 ? 37.157 -1.720 -14.404 1.00 68.62 81 LYS A C 1
ATOM 651 O O . LYS A 1 81 ? 38.281 -1.290 -14.663 1.00 68.62 81 LYS A O 1
ATOM 656 N N . GLU A 1 82 ? 36.836 -3.006 -14.463 1.00 69.06 82 GLU A N 1
ATOM 657 C CA . GLU A 1 82 ? 37.655 -3.944 -15.204 1.00 69.06 82 GLU A CA 1
ATOM 658 C C . GLU A 1 82 ? 37.767 -3.390 -16.617 1.00 69.06 82 GLU A C 1
ATOM 660 O O . GLU A 1 82 ? 36.785 -3.212 -17.344 1.00 69.06 82 GLU A O 1
ATOM 665 N N . LYS A 1 83 ? 38.988 -2.999 -16.969 1.00 67.12 83 LYS A N 1
ATOM 666 C CA . LYS A 1 83 ? 39.304 -2.535 -18.304 1.00 67.12 83 LYS A CA 1
ATOM 667 C C . LYS A 1 83 ? 39.275 -3.781 -19.173 1.00 67.12 83 LYS A C 1
ATOM 669 O O . LYS A 1 83 ? 40.285 -4.465 -19.276 1.00 67.12 83 LYS A O 1
ATOM 674 N N . ILE A 1 84 ? 38.108 -4.102 -19.734 1.00 67.81 84 ILE A N 1
ATOM 675 C CA . ILE A 1 84 ? 37.968 -5.202 -20.688 1.00 67.81 84 ILE A CA 1
ATOM 676 C C . ILE A 1 84 ? 38.994 -4.930 -21.798 1.00 67.81 84 ILE A C 1
ATOM 678 O O . ILE A 1 84 ? 38.892 -3.883 -22.458 1.00 67.81 84 ILE A O 1
ATOM 682 N N . PRO A 1 85 ? 40.013 -5.791 -21.977 1.00 67.69 85 PRO A N 1
ATOM 683 C CA . PRO A 1 85 ? 40.955 -5.636 -23.067 1.00 67.69 85 PRO A CA 1
ATOM 684 C C . PRO A 1 85 ? 40.178 -5.888 -24.356 1.00 67.69 85 PRO A C 1
ATOM 686 O O . PRO A 1 85 ? 39.924 -7.022 -24.750 1.00 67.69 85 PRO A O 1
ATOM 689 N N . HIS A 1 86 ? 39.731 -4.810 -24.989 1.00 64.94 86 HIS A N 1
ATOM 690 C CA . HIS A 1 86 ? 39.220 -4.860 -26.344 1.00 64.94 86 HIS A CA 1
ATOM 691 C C . HIS A 1 86 ? 40.428 -5.109 -27.249 1.00 64.94 86 HIS A C 1
ATOM 693 O O . HIS A 1 86 ? 41.430 -4.395 -27.124 1.00 64.94 86 HIS A O 1
ATOM 699 N N . PRO A 1 87 ? 40.391 -6.114 -28.137 1.00 69.19 87 PRO A N 1
ATOM 700 C CA . PRO A 1 87 ? 41.453 -6.272 -29.112 1.00 69.19 87 PRO A CA 1
ATOM 701 C C . PRO A 1 87 ? 41.483 -5.002 -29.968 1.00 69.19 87 PRO A C 1
ATOM 703 O O . PRO A 1 87 ? 40.497 -4.671 -30.623 1.00 69.19 87 PRO A O 1
ATOM 706 N N . LEU A 1 88 ? 42.603 -4.269 -29.951 1.00 65.25 88 LEU A N 1
ATOM 707 C CA . LEU A 1 88 ? 42.772 -3.057 -30.767 1.00 65.25 88 LEU A CA 1
ATOM 708 C C . LEU A 1 88 ? 42.695 -3.348 -32.279 1.00 65.25 88 LEU A C 1
ATOM 710 O O . LEU A 1 88 ? 42.578 -2.421 -33.073 1.00 65.25 88 LEU A O 1
ATOM 714 N N . SER A 1 89 ? 42.756 -4.616 -32.690 1.00 67.44 89 SE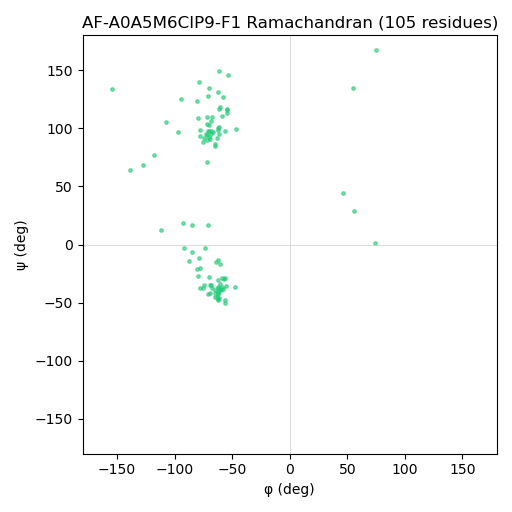R A N 1
ATOM 715 C CA . SER A 1 89 ? 42.562 -5.038 -34.072 1.00 67.44 89 SER A CA 1
ATOM 716 C C . SER A 1 89 ? 42.072 -6.485 -34.119 1.00 67.44 89 SER A C 1
ATOM 718 O O . SER A 1 89 ? 42.631 -7.349 -33.447 1.00 67.44 89 SER A O 1
ATOM 720 N N . ILE A 1 90 ? 41.046 -6.758 -34.930 1.00 65.62 90 ILE A N 1
ATOM 721 C CA . ILE A 1 90 ? 40.508 -8.108 -35.208 1.00 65.62 90 ILE A CA 1
ATOM 722 C C . ILE A 1 90 ? 41.314 -8.784 -36.349 1.00 65.62 90 ILE A C 1
ATOM 724 O O . ILE A 1 90 ? 40.905 -9.777 -36.939 1.00 65.62 90 ILE A O 1
ATOM 728 N N . GLY A 1 91 ? 42.513 -8.271 -36.653 1.00 70.06 91 GLY A N 1
ATOM 729 C CA . GLY A 1 91 ? 43.259 -8.647 -37.851 1.00 70.06 91 GLY A CA 1
ATOM 730 C C . GLY A 1 91 ? 42.659 -8.003 -39.103 1.00 70.06 91 GLY A C 1
ATOM 731 O O . GLY A 1 91 ? 41.579 -7.413 -39.073 1.00 70.06 91 GLY A O 1
ATOM 732 N N . GLN A 1 92 ? 43.390 -8.059 -40.215 1.00 69.94 92 GLN A N 1
ATOM 733 C CA . GLN A 1 92 ? 42.856 -7.586 -41.489 1.00 69.94 92 GLN A CA 1
ATOM 734 C C . GLN A 1 92 ? 41.922 -8.648 -42.076 1.00 69.94 92 GLN A C 1
ATOM 736 O O . GLN A 1 92 ? 42.255 -9.834 -42.006 1.00 69.94 92 GLN A O 1
ATOM 741 N N . PRO A 1 93 ? 40.778 -8.262 -42.669 1.00 67.81 93 PRO A N 1
ATOM 742 C CA . PRO A 1 93 ? 39.965 -9.206 -43.415 1.00 67.81 93 PRO A CA 1
ATOM 743 C C . PRO A 1 93 ? 40.820 -9.784 -44.543 1.00 67.81 93 PRO A C 1
ATOM 745 O O . PRO A 1 93 ? 41.185 -9.082 -45.486 1.00 67.81 93 PRO A O 1
ATOM 748 N N . VAL A 1 94 ? 41.163 -11.067 -44.443 1.00 69.38 94 VAL A N 1
ATOM 749 C CA . VAL A 1 94 ? 41.678 -11.813 -45.588 1.00 69.38 94 VAL A CA 1
ATOM 750 C C . VAL A 1 94 ? 40.500 -11.977 -46.536 1.00 69.38 94 VAL A C 1
ATOM 752 O O . VAL A 1 94 ? 39.556 -12.715 -46.265 1.00 69.38 94 VAL A O 1
ATOM 755 N N . GLY A 1 95 ? 40.485 -11.176 -47.600 1.00 63.19 95 GLY A N 1
ATOM 756 C CA . GLY A 1 95 ? 39.440 -11.238 -48.609 1.00 63.19 95 GLY A CA 1
ATOM 757 C C . GLY A 1 95 ? 39.466 -12.610 -49.263 1.00 63.19 95 GLY A C 1
ATOM 758 O O . GLY A 1 95 ? 40.279 -12.856 -50.150 1.00 63.19 95 GLY A O 1
ATOM 759 N N . TRP A 1 96 ? 38.592 -13.519 -48.832 1.00 64.25 96 TRP A N 1
ATOM 760 C CA . TRP A 1 96 ? 38.391 -14.754 -49.568 1.00 64.25 96 TRP A CA 1
ATOM 761 C C . TRP A 1 96 ? 37.501 -14.428 -50.764 1.00 64.25 96 TRP A C 1
ATOM 763 O O . TRP A 1 96 ? 36.277 -14.396 -50.671 1.00 64.25 96 TRP A O 1
ATOM 773 N N . SER A 1 97 ? 38.137 -14.142 -51.899 1.00 65.38 97 SER A N 1
ATOM 774 C CA . SER A 1 97 ? 37.475 -14.101 -53.201 1.00 65.38 97 SER A CA 1
ATOM 775 C C . SER A 1 97 ? 37.141 -15.533 -53.626 1.00 65.38 97 SER A C 1
ATOM 777 O O . SER A 1 97 ? 37.758 -16.091 -54.532 1.00 65.38 97 SER A O 1
ATOM 779 N N . ALA A 1 98 ? 36.176 -16.157 -52.957 1.00 64.31 98 ALA A N 1
ATOM 780 C CA . ALA A 1 98 ? 35.448 -17.247 -53.579 1.00 64.31 98 ALA A CA 1
ATOM 781 C C . ALA A 1 98 ? 34.416 -16.588 -54.495 1.00 64.31 98 ALA A C 1
ATOM 783 O O . ALA A 1 98 ? 33.483 -15.942 -54.019 1.00 64.31 98 ALA A O 1
ATOM 784 N N . SER A 1 99 ? 34.613 -16.690 -55.810 1.00 65.31 99 SER A N 1
ATOM 785 C CA . SER A 1 99 ? 33.602 -16.282 -56.777 1.00 65.31 99 SER A CA 1
ATOM 786 C C . SER A 1 99 ? 32.358 -17.142 -56.548 1.00 65.31 99 SER A C 1
ATOM 788 O O . SER A 1 99 ? 32.250 -18.245 -57.074 1.00 65.31 99 SER A O 1
ATOM 790 N N . CYS A 1 100 ? 31.399 -16.651 -55.768 1.00 63.66 100 CYS A N 1
ATOM 791 C CA . CYS A 1 100 ? 30.100 -17.292 -55.547 1.00 63.66 100 CYS A CA 1
ATOM 792 C C . CYS A 1 100 ? 29.185 -17.227 -56.788 1.00 63.66 100 CYS A C 1
ATOM 794 O O . CYS A 1 100 ? 27.982 -17.447 -56.695 1.00 63.66 100 CYS A O 1
ATOM 796 N N . PHE A 1 101 ? 29.762 -16.949 -57.959 1.00 64.69 101 PHE A N 1
ATOM 797 C CA . PHE A 1 101 ? 29.088 -16.911 -59.244 1.00 64.69 101 PHE A CA 1
ATOM 798 C C . PHE A 1 101 ? 29.683 -17.973 -60.170 1.00 64.69 101 PHE A C 1
ATOM 800 O O . PHE A 1 101 ? 30.482 -17.691 -61.059 1.00 64.69 101 PHE A O 1
ATOM 807 N N . HIS A 1 102 ? 29.301 -19.223 -59.940 1.00 66.12 102 HIS A N 1
ATOM 808 C CA . HIS A 1 102 ? 29.393 -20.266 -60.957 1.00 66.12 102 HIS A CA 1
ATOM 809 C C . HIS A 1 102 ? 28.029 -20.338 -61.663 1.00 66.12 102 HIS A C 1
ATOM 811 O O . HIS A 1 102 ? 27.012 -20.475 -60.974 1.00 66.12 102 HIS A O 1
ATOM 817 N N . PRO A 1 103 ? 27.967 -20.211 -63.003 1.00 72.31 103 PRO A N 1
ATOM 818 C CA . PRO A 1 103 ? 26.720 -20.404 -63.734 1.00 72.31 103 PRO A CA 1
ATOM 819 C C . PRO A 1 103 ? 26.212 -21.841 -63.527 1.00 72.31 103 PRO A C 1
ATOM 821 O O . PRO A 1 103 ? 27.026 -22.748 -63.328 1.00 72.31 103 PRO A O 1
ATOM 824 N N . PRO A 1 104 ? 24.887 -22.075 -63.548 1.00 71.31 104 PRO A N 1
ATOM 825 C CA . PRO A 1 104 ? 24.348 -23.423 -63.433 1.00 71.31 104 PRO A CA 1
ATOM 826 C C . PRO A 1 104 ? 24.914 -24.291 -64.560 1.00 71.31 104 PRO A C 1
ATOM 828 O O . PRO A 1 104 ? 24.846 -23.916 -65.732 1.00 71.31 104 PRO A O 1
ATOM 831 N N . ALA A 1 105 ? 25.497 -25.435 -64.195 1.00 68.44 105 ALA A N 1
ATOM 832 C CA . ALA A 1 105 ? 25.913 -26.434 -65.165 1.00 68.44 105 ALA A CA 1
ATOM 833 C C . ALA A 1 105 ? 24.662 -26.906 -65.913 1.00 68.44 105 ALA A C 1
ATOM 835 O O . ALA A 1 105 ? 23.720 -27.421 -65.306 1.00 68.44 105 ALA A O 1
ATOM 836 N N . VAL A 1 106 ? 24.632 -26.645 -67.217 1.00 69.50 106 VAL A N 1
ATOM 837 C CA . VAL A 1 106 ? 23.588 -27.155 -68.101 1.00 69.50 106 VAL A CA 1
ATOM 838 C C . VAL A 1 106 ? 23.806 -28.661 -68.240 1.00 69.50 106 VAL A C 1
ATOM 840 O O . VAL A 1 106 ? 24.946 -29.107 -68.365 1.00 69.50 106 VAL A O 1
ATOM 843 N N . VAL A 1 107 ? 22.694 -29.388 -68.131 1.00 53.03 107 VAL A N 1
ATOM 844 C CA . VAL A 1 107 ? 22.533 -30.849 -68.201 1.00 53.03 107 VAL A CA 1
ATOM 845 C C . VAL A 1 107 ? 23.260 -31.467 -69.390 1.00 53.03 107 VAL A C 1
ATOM 847 O O . VAL A 1 107 ? 23.166 -30.879 -70.491 1.00 53.03 107 VAL A O 1
#

Solvent-accessible surface area (backbone atoms only — not comparable to full-atom values): 7384 Å² total; per-residue (Å²): 122,61,71,66,58,58,52,49,50,44,73,78,40,42,64,69,32,43,76,66,32,87,58,69,92,44,66,92,67,70,52,81,13,48,69,46,53,52,51,54,52,50,55,43,52,54,49,57,75,72,35,79,74,71,78,55,68,85,71,80,77,78,78,79,78,76,82,74,84,75,81,79,79,78,80,80,75,79,79,77,76,74,76,74,83,68,74,95,63,93,67,78,85,77,80,77,82,68,76,89,75,70,78,82,81,78,131

Mean predicted aligned error: 18.55 Å

Sequence (107 aa):
MSRGIILLSYYTNKQAYERYCVNKARPQMHCDGKCQLGKKLKAEEEKDKKDPLKSSSFSEIVMICQANNFNIESSFYTLLKEKIPHPLSIGQPVGWSASCFHPPAVV

Organism: NCBI:txid2608001

Foldseek 3Di:
DDLVVLVVCCVVCLVVLVVPDPCVVPVVVVCSSVVVSVVVNVVVVVVCVVDPVNVDDDPPPPPPPPPPPPPPPPPDDDPPPPPPPDPPDPDDPPPPPPPPDDPPDDD